Protein AF-A0A7C7REQ4-F1 (afdb_monomer_lite)

Radius of gyration: 24.12 Å; chains: 1; bounding box: 50×48×56 Å

Foldseek 3Di:
DDCDPVNVVVVLVPDDPVVNVVVVVVCCVVVVDDVPDDDPPPDDDDDDDDDDDDPDPPDDFDFDAACPPVLVVQLVVQCVVPVDDSVVSSVQRVPPRDTD

Sequence (100 aa):
MSITKEDVIQFIENMSVLELSELVSELEEKFGVSAAAPMAVAAMPAAGDAAGAAAEQTEFDVVLTSFGEKKIQVIKAVREITGLGLKEAKAAVEAAPNAI

Structure (mmCIF, N/CA/C/O backbone):
data_AF-A0A7C7REQ4-F1
#
_entry.id   AF-A0A7C7REQ4-F1
#
loop_
_atom_site.group_PDB
_atom_site.id
_atom_site.type_symbol
_atom_site.label_atom_id
_atom_site.label_alt_id
_atom_site.label_comp_id
_atom_site.label_asym_id
_atom_site.label_entity_id
_atom_site.label_seq_id
_atom_site.pdbx_PDB_ins_code
_atom_site.Cartn_x
_atom_site.Cartn_y
_atom_site.Cartn_z
_atom_site.occupancy
_atom_site.B_iso_or_equiv
_atom_site.auth_seq_id
_atom_site.auth_comp_id
_atom_site.auth_asym_id
_atom_site.auth_atom_id
_atom_site.pdbx_PDB_model_num
ATOM 1 N N . MET A 1 1 ? -33.562 -14.704 31.458 1.00 48.19 1 MET A N 1
ATOM 2 C CA . MET A 1 1 ? -33.059 -13.376 31.058 1.00 48.19 1 MET A CA 1
ATOM 3 C C . MET A 1 1 ? -32.337 -13.569 29.746 1.00 48.19 1 MET A C 1
ATOM 5 O O . MET A 1 1 ? -31.293 -14.206 29.737 1.00 48.19 1 MET A O 1
ATOM 9 N N . SER A 1 2 ? -32.960 -13.164 28.646 1.00 64.62 2 SER A N 1
ATOM 10 C CA . SER A 1 2 ? -32.345 -13.247 27.324 1.00 64.62 2 SER A CA 1
ATOM 11 C C . SER A 1 2 ? -31.375 -12.081 27.214 1.00 64.62 2 SER A C 1
ATOM 13 O O . SER A 1 2 ? -31.825 -10.943 27.266 1.00 64.62 2 SER A O 1
ATOM 15 N N . ILE A 1 3 ? -30.076 -12.357 27.130 1.00 74.56 3 ILE A N 1
ATOM 16 C CA . ILE A 1 3 ? -29.083 -11.327 26.812 1.00 74.56 3 ILE A CA 1
ATOM 17 C C . ILE A 1 3 ? -29.433 -10.819 25.413 1.00 74.56 3 ILE A C 1
ATOM 19 O O . ILE A 1 3 ? -29.447 -11.601 24.455 1.00 74.56 3 ILE A O 1
ATOM 23 N N . THR A 1 4 ? -29.816 -9.550 25.315 1.00 81.69 4 THR A N 1
ATOM 24 C CA . THR A 1 4 ? -30.148 -8.920 24.036 1.00 81.69 4 THR A CA 1
ATOM 25 C C . THR A 1 4 ? -28.881 -8.371 23.387 1.00 81.69 4 THR A C 1
ATOM 27 O O . THR A 1 4 ? -27.844 -8.233 24.035 1.00 81.69 4 THR A O 1
ATOM 30 N N . LYS A 1 5 ? -28.927 -8.095 22.079 1.00 74.88 5 LYS A N 1
ATOM 31 C CA . LYS A 1 5 ? -27.758 -7.552 21.367 1.00 74.88 5 LYS A CA 1
ATOM 32 C C . LYS A 1 5 ? -27.352 -6.196 21.941 1.00 74.88 5 LYS A C 1
ATOM 34 O O . LYS A 1 5 ? -26.164 -5.932 22.078 1.00 74.88 5 LYS A O 1
ATOM 39 N N . GLU A 1 6 ? -28.330 -5.387 22.329 1.00 78.88 6 GLU A N 1
ATOM 40 C CA . GLU A 1 6 ? -28.132 -4.104 22.996 1.00 78.88 6 GLU A CA 1
ATOM 41 C C . GLU A 1 6 ? -27.357 -4.234 24.316 1.00 78.88 6 GLU A C 1
ATOM 43 O O . GLU A 1 6 ? -26.472 -3.421 24.571 1.00 78.88 6 GLU A O 1
ATOM 48 N N . ASP A 1 7 ? -27.604 -5.278 25.113 1.00 79.25 7 ASP A N 1
ATOM 49 C CA . ASP A 1 7 ? -26.874 -5.501 26.373 1.00 79.25 7 ASP A CA 1
ATOM 50 C C . ASP A 1 7 ? -25.389 -5.823 26.124 1.00 79.25 7 ASP A C 1
ATOM 52 O O . ASP A 1 7 ? -24.510 -5.390 26.870 1.00 79.25 7 ASP A O 1
ATOM 56 N N . VAL A 1 8 ? -25.094 -6.559 25.044 1.00 78.69 8 VAL A N 1
ATOM 57 C CA . VAL A 1 8 ? -23.716 -6.880 24.633 1.00 78.69 8 VAL A CA 1
ATOM 58 C C . VAL A 1 8 ? -22.997 -5.631 24.126 1.00 78.69 8 VAL A C 1
ATOM 60 O O . VAL A 1 8 ? -21.831 -5.422 24.446 1.00 78.69 8 VAL A O 1
ATOM 63 N N . ILE A 1 9 ? -23.693 -4.778 23.372 1.00 78.81 9 ILE A N 1
ATOM 64 C CA . ILE A 1 9 ? -23.128 -3.523 22.862 1.00 78.81 9 ILE A CA 1
ATOM 65 C C . ILE A 1 9 ? -22.807 -2.572 24.018 1.00 78.81 9 ILE A C 1
ATOM 67 O O . ILE A 1 9 ? -21.702 -2.042 24.067 1.00 78.81 9 ILE A O 1
ATOM 71 N N . GLN A 1 10 ? -23.703 -2.423 24.998 1.00 80.94 10 GLN A N 1
ATOM 72 C CA . GLN A 1 10 ? -23.430 -1.598 26.181 1.00 80.94 10 GLN A CA 1
ATOM 73 C C . GLN A 1 10 ? -22.251 -2.124 27.007 1.00 80.94 10 GLN A C 1
ATOM 75 O O . GLN A 1 10 ? -21.487 -1.339 27.567 1.00 80.94 10 GLN A O 1
ATOM 80 N N . PHE A 1 11 ? -22.080 -3.444 27.096 1.00 78.75 11 PHE A N 1
ATOM 81 C CA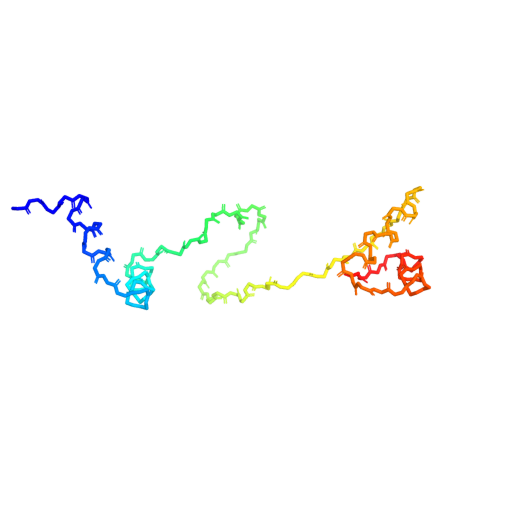 . PHE A 1 11 ? -20.928 -4.036 27.775 1.00 78.75 11 PHE A CA 1
ATOM 82 C C . PHE A 1 11 ? -19.607 -3.695 27.062 1.00 78.75 11 PHE A C 1
ATOM 84 O O . PHE A 1 11 ? -18.647 -3.289 27.710 1.00 78.75 11 PHE A O 1
ATOM 91 N N . ILE A 1 12 ? -19.600 -3.777 25.730 1.00 78.31 12 ILE A N 1
ATOM 92 C CA . ILE A 1 12 ? -18.466 -3.425 24.862 1.00 78.31 12 ILE A CA 1
ATOM 93 C C . ILE A 1 12 ? -18.150 -1.920 24.937 1.00 78.31 12 ILE A C 1
ATOM 95 O O . ILE A 1 12 ? -16.985 -1.544 25.013 1.00 78.31 12 ILE A O 1
ATOM 99 N N . GLU A 1 13 ? -19.159 -1.046 24.967 1.00 77.31 13 GLU A N 1
ATOM 100 C CA . GLU A 1 13 ? -18.971 0.415 25.037 1.00 77.31 13 GLU A CA 1
ATOM 101 C C . GLU A 1 13 ? -18.325 0.896 26.344 1.00 77.31 13 GLU A C 1
ATOM 103 O O . GLU A 1 13 ? -17.656 1.928 26.356 1.00 77.31 13 GLU A O 1
ATOM 108 N N . ASN A 1 14 ? -18.521 0.166 27.445 1.00 79.44 14 ASN A N 1
ATOM 109 C CA . ASN A 1 14 ? -17.949 0.516 28.747 1.00 79.44 14 ASN A CA 1
ATOM 110 C C . ASN A 1 14 ? -16.522 -0.027 28.958 1.00 79.44 14 ASN A C 1
ATOM 112 O O . ASN A 1 14 ? -15.903 0.293 29.974 1.00 79.44 14 ASN A O 1
ATOM 116 N N . MET A 1 15 ? -15.999 -0.836 28.032 1.00 76.69 15 MET A N 1
ATOM 117 C CA . MET A 1 15 ? -14.632 -1.359 28.081 1.00 76.69 15 MET A CA 1
ATOM 118 C C . MET A 1 15 ? -13.627 -0.389 27.452 1.00 76.69 15 MET A C 1
ATOM 120 O O . MET A 1 15 ? -13.949 0.398 26.559 1.00 76.69 15 MET A O 1
ATOM 124 N N . SER A 1 16 ? -12.370 -0.462 27.890 1.00 81.06 16 SER A N 1
ATOM 125 C CA . SER A 1 16 ? -11.287 0.255 27.220 1.00 81.06 16 SER A CA 1
ATOM 126 C C . SER A 1 16 ? -10.958 -0.380 25.863 1.00 81.06 16 SER A C 1
ATOM 128 O O . SER A 1 16 ? -11.152 -1.572 25.636 1.00 81.06 16 SER A O 1
ATOM 130 N N . VAL A 1 17 ? -10.399 0.419 24.949 1.00 74.00 17 VAL A N 1
ATOM 131 C CA . VAL A 1 17 ? -9.986 -0.040 23.606 1.00 74.00 17 VAL A CA 1
ATOM 132 C C . VAL A 1 17 ? -9.006 -1.221 23.674 1.00 74.00 17 VAL A C 1
ATOM 134 O O . VAL A 1 17 ? -8.999 -2.071 22.788 1.00 74.00 17 VAL A O 1
ATOM 137 N N . LEU A 1 18 ? -8.204 -1.294 24.739 1.00 75.12 18 LEU A N 1
ATOM 138 C CA . LEU A 1 18 ? -7.240 -2.369 24.957 1.00 75.12 18 LEU A CA 1
ATOM 139 C C . LEU A 1 18 ? -7.944 -3.678 25.354 1.00 75.12 18 LEU A C 1
ATOM 141 O O . LEU A 1 18 ? -7.705 -4.705 24.729 1.00 75.12 18 LEU A O 1
ATOM 145 N N . GLU A 1 19 ? -8.894 -3.620 26.288 1.00 73.75 19 GLU A N 1
ATOM 146 C CA . GLU A 1 19 ? -9.697 -4.783 26.703 1.00 73.75 19 GLU A CA 1
ATOM 147 C C . GLU A 1 19 ? -10.615 -5.280 25.575 1.00 73.75 19 GLU A C 1
ATOM 149 O O . GLU A 1 19 ? -10.882 -6.473 25.456 1.00 73.75 19 GLU A O 1
ATOM 154 N N . LEU A 1 20 ? -11.078 -4.378 24.702 1.00 78.12 20 LEU A N 1
ATOM 155 C CA . LEU A 1 20 ? -11.819 -4.744 23.493 1.00 78.12 20 LEU A CA 1
ATOM 156 C C . LEU A 1 20 ? -10.955 -5.530 22.505 1.00 78.12 20 LEU A C 1
ATOM 158 O O . LEU A 1 20 ? -11.427 -6.509 21.936 1.00 78.12 20 LEU A O 1
ATOM 162 N N . SER A 1 21 ? -9.695 -5.131 22.321 1.00 73.50 21 SER A N 1
ATOM 163 C CA . SER A 1 21 ? -8.748 -5.847 21.458 1.00 73.50 21 SER A CA 1
ATOM 164 C C . SER A 1 21 ? -8.422 -7.241 21.999 1.00 73.50 21 SER A C 1
ATOM 166 O O . SER A 1 21 ? -8.308 -8.193 21.225 1.00 73.50 21 SER A O 1
ATOM 168 N N . GLU A 1 22 ? -8.291 -7.373 23.319 1.00 81.31 22 GLU A N 1
ATOM 169 C CA . GLU A 1 22 ? -8.081 -8.662 23.988 1.00 81.31 22 GLU A CA 1
ATOM 170 C C . GLU A 1 22 ? -9.321 -9.557 23.859 1.00 81.31 22 GLU A C 1
ATOM 172 O O . GLU A 1 22 ? -9.200 -10.711 23.455 1.00 81.31 22 GLU A O 1
ATOM 177 N N . LEU A 1 23 ? -10.524 -9.012 24.079 1.00 80.44 23 LEU A N 1
ATOM 178 C CA . LEU A 1 23 ? -11.780 -9.746 23.907 1.00 80.44 23 LEU A CA 1
ATOM 179 C C . LEU A 1 23 ? -11.980 -10.214 22.458 1.00 80.44 23 LEU A C 1
ATOM 181 O O . LEU A 1 23 ? -12.425 -11.337 22.238 1.00 80.44 23 LEU A O 1
ATOM 185 N N . VAL A 1 24 ? -11.644 -9.383 21.467 1.00 77.75 24 VAL A N 1
ATOM 186 C CA . VAL A 1 24 ? -11.677 -9.776 20.049 1.00 77.75 24 VAL A CA 1
ATOM 187 C C . VAL A 1 24 ? -10.709 -10.931 19.795 1.00 77.75 24 VAL A C 1
ATOM 189 O O . VAL A 1 24 ? -11.125 -11.932 19.224 1.00 77.75 24 VAL A O 1
ATOM 192 N N . SER A 1 25 ? -9.478 -10.852 20.305 1.00 76.75 25 SER A N 1
ATOM 193 C CA . SER A 1 25 ? -8.471 -11.912 20.141 1.00 76.75 25 SER A CA 1
ATOM 194 C C . SER A 1 25 ? -8.922 -13.233 20.780 1.00 76.75 25 SER A C 1
ATOM 196 O O . SER A 1 25 ? -8.855 -14.293 20.160 1.00 76.75 25 SER A O 1
ATOM 198 N N . GLU A 1 26 ? -9.477 -13.180 21.993 1.00 79.56 26 GLU A N 1
ATOM 199 C CA . GLU A 1 26 ? -10.025 -14.364 22.661 1.00 79.56 26 GLU A CA 1
ATOM 200 C C . GLU A 1 26 ? -11.240 -14.954 21.929 1.00 79.56 26 GLU A C 1
ATOM 202 O O . GLU A 1 26 ? -11.439 -16.173 21.937 1.00 79.56 26 GLU A O 1
ATOM 207 N N . LEU A 1 27 ? -12.080 -14.115 21.313 1.00 76.62 27 LEU A N 1
ATOM 208 C CA . LEU A 1 27 ? -13.219 -14.568 20.513 1.00 76.62 27 LEU A CA 1
ATOM 209 C C . LEU A 1 27 ? -12.759 -15.202 19.192 1.00 76.62 27 LEU A C 1
ATOM 211 O O . LEU A 1 27 ? -13.324 -16.221 18.791 1.00 76.62 27 LEU A O 1
ATOM 215 N N . GLU A 1 28 ? -11.722 -14.664 18.554 1.00 71.62 28 GLU A N 1
ATOM 216 C CA . GLU A 1 28 ? -11.101 -15.247 17.359 1.00 71.62 28 GLU A CA 1
ATOM 217 C C . GLU A 1 28 ? -10.495 -16.628 17.662 1.00 71.62 28 GLU A C 1
ATOM 219 O O . GLU A 1 28 ? -10.732 -17.579 16.910 1.00 71.62 28 GLU A O 1
ATOM 224 N N . GLU A 1 29 ? -9.814 -16.785 18.803 1.00 72.50 29 GLU A N 1
ATOM 225 C CA . GLU A 1 29 ? -9.257 -18.069 19.254 1.00 72.50 29 GLU A CA 1
ATOM 226 C C . GLU A 1 29 ? -10.339 -19.082 19.655 1.00 72.50 29 GLU A C 1
ATOM 228 O O . GLU A 1 29 ? -10.297 -20.243 19.237 1.00 72.50 29 GLU A O 1
ATOM 233 N N . LYS A 1 30 ? -11.336 -18.670 20.453 1.00 71.19 30 LYS A N 1
ATOM 234 C CA . LYS A 1 30 ? -12.379 -19.584 20.958 1.00 71.19 30 LYS A CA 1
ATOM 235 C C . LYS A 1 30 ? -13.353 -20.040 19.885 1.00 71.19 30 LYS A C 1
ATOM 237 O O . LYS A 1 30 ? -13.842 -21.168 19.959 1.00 71.19 30 LYS A O 1
ATOM 242 N N . PHE A 1 31 ? -13.672 -19.174 18.929 1.00 67.56 31 PHE A N 1
ATOM 243 C CA . PHE A 1 31 ? -14.618 -19.497 17.863 1.00 67.56 31 PHE A CA 1
ATOM 244 C C . PHE A 1 31 ? -13.929 -19.889 16.555 1.00 67.56 31 PHE A C 1
ATOM 246 O O . PHE A 1 31 ? -14.616 -20.276 15.611 1.00 67.56 31 PHE A O 1
ATOM 253 N N . GLY A 1 32 ? -12.592 -19.849 16.502 1.00 58.78 32 GLY A N 1
ATOM 254 C CA . GLY A 1 32 ? -11.818 -20.217 15.316 1.00 58.78 32 GLY A CA 1
ATOM 255 C C . GLY A 1 32 ? -12.148 -19.349 14.100 1.00 58.78 32 GLY A C 1
ATOM 256 O O . GLY A 1 32 ? -11.996 -19.795 12.963 1.00 58.78 32 GLY A O 1
ATOM 257 N N . VAL A 1 33 ? -12.651 -18.133 14.330 1.00 53.97 33 VAL A N 1
ATOM 258 C CA . VAL A 1 33 ? -13.039 -17.184 13.285 1.00 53.97 33 VAL A CA 1
ATOM 259 C C . VAL A 1 33 ? -11.897 -16.198 13.122 1.00 53.97 33 VAL A C 1
ATOM 261 O O . VAL A 1 33 ? -11.877 -15.148 13.745 1.00 53.97 33 VAL A O 1
ATOM 264 N N . SER A 1 34 ? -10.935 -16.543 12.273 1.00 54.81 34 SER A N 1
ATOM 265 C CA . SER A 1 34 ? -10.038 -15.549 11.690 1.00 54.81 34 SER A CA 1
ATOM 266 C C . SER A 1 34 ? -10.800 -14.803 10.593 1.00 54.81 34 SER A C 1
ATOM 268 O O . SER A 1 34 ? -11.495 -15.424 9.786 1.00 54.81 34 SER A O 1
ATOM 270 N N . ALA A 1 35 ? -10.647 -13.480 10.516 1.00 50.53 35 ALA A N 1
ATOM 271 C CA . ALA A 1 35 ? -11.192 -12.643 9.442 1.00 50.53 35 ALA A CA 1
ATOM 272 C C . ALA A 1 35 ? -10.588 -12.930 8.040 1.00 50.53 35 ALA A C 1
ATOM 274 O O . ALA A 1 35 ? -10.818 -12.173 7.095 1.00 50.53 35 ALA A O 1
ATOM 275 N N . ALA A 1 36 ? -9.841 -14.026 7.876 1.00 43.41 36 ALA A N 1
ATOM 276 C CA . ALA A 1 36 ? -9.348 -14.538 6.604 1.00 43.41 36 ALA A CA 1
ATOM 277 C C . ALA A 1 36 ? -10.475 -15.241 5.822 1.00 43.41 36 ALA A C 1
ATOM 279 O O . ALA A 1 36 ? -10.615 -16.465 5.798 1.00 43.41 36 ALA A O 1
ATOM 280 N N . ALA A 1 37 ? -11.328 -14.436 5.191 1.00 40.25 37 ALA A N 1
ATOM 281 C CA . ALA A 1 37 ? -12.339 -14.903 4.252 1.00 40.25 37 ALA A CA 1
ATOM 282 C C . ALA A 1 37 ? -11.704 -15.487 2.958 1.00 40.25 37 ALA A C 1
ATOM 284 O O . ALA A 1 37 ? -10.595 -15.120 2.569 1.00 40.25 37 ALA A O 1
ATOM 285 N N . PRO A 1 38 ? -12.410 -16.400 2.269 1.00 41.81 38 PRO A N 1
ATOM 286 C CA . PRO A 1 38 ? -11.842 -17.542 1.557 1.00 41.81 38 PRO A CA 1
ATOM 287 C C . PRO A 1 38 ? -11.610 -17.256 0.073 1.00 41.81 38 PRO A C 1
ATOM 289 O O . PRO A 1 38 ? -12.560 -17.284 -0.698 1.00 41.81 38 PRO A O 1
ATOM 292 N N . MET A 1 39 ? -10.373 -17.045 -0.376 1.00 38.06 39 MET A N 1
ATOM 293 C CA . MET A 1 39 ? -10.097 -16.912 -1.818 1.00 38.06 39 MET A CA 1
ATOM 294 C C . MET A 1 39 ? -8.786 -17.584 -2.239 1.00 38.06 39 MET A C 1
ATOM 296 O O . MET A 1 39 ? -7.968 -16.973 -2.913 1.00 38.06 39 MET A O 1
ATOM 300 N N . ALA A 1 40 ? -8.579 -18.854 -1.880 1.00 41.56 40 ALA A N 1
ATOM 301 C CA . ALA A 1 40 ? -7.503 -19.652 -2.481 1.00 41.56 40 ALA A CA 1
ATOM 302 C C . ALA A 1 40 ? -7.730 -21.173 -2.365 1.00 41.56 40 ALA A C 1
ATOM 304 O O . ALA A 1 40 ? -6.866 -21.906 -1.901 1.00 41.56 40 ALA A O 1
ATOM 305 N N . VAL A 1 41 ? -8.886 -21.683 -2.805 1.00 43.12 41 VAL A N 1
ATOM 306 C CA . VAL A 1 41 ? -9.061 -23.131 -3.054 1.00 43.12 41 VAL A CA 1
ATOM 307 C C . VAL A 1 41 ? -9.464 -23.343 -4.510 1.00 43.12 41 VAL A C 1
ATOM 309 O O . VAL A 1 41 ? -10.573 -23.765 -4.815 1.00 43.12 41 VAL A O 1
ATOM 312 N N . ALA A 1 42 ? -8.579 -22.982 -5.441 1.00 43.41 42 ALA A N 1
ATOM 313 C CA . ALA A 1 42 ? -8.780 -23.276 -6.859 1.00 43.41 42 ALA A CA 1
ATOM 314 C C . ALA A 1 42 ? -7.457 -23.367 -7.638 1.00 43.41 42 ALA A C 1
ATOM 316 O O . ALA A 1 42 ? -7.265 -22.623 -8.591 1.00 43.41 42 ALA A O 1
ATOM 317 N N . ALA A 1 43 ? -6.550 -24.276 -7.256 1.00 38.50 43 ALA A N 1
ATOM 318 C CA . ALA A 1 43 ? -5.523 -24.795 -8.174 1.00 38.50 43 ALA A CA 1
ATOM 319 C C . ALA A 1 43 ? -4.845 -26.094 -7.675 1.00 38.50 43 ALA A C 1
ATOM 321 O O . ALA A 1 43 ? -3.646 -26.111 -7.442 1.00 38.50 43 ALA A O 1
ATOM 322 N N . MET A 1 44 ? -5.618 -27.190 -7.619 1.00 33.25 44 MET A N 1
ATOM 323 C CA . MET A 1 44 ? -5.175 -28.578 -7.897 1.00 33.25 44 MET A CA 1
ATOM 324 C C . MET A 1 44 ? -4.043 -29.194 -7.007 1.00 33.25 44 MET A C 1
ATOM 326 O O . MET A 1 44 ? -3.584 -28.564 -6.065 1.00 33.25 44 MET A O 1
ATOM 330 N N . PRO A 1 45 ? -3.713 -30.501 -7.124 1.00 52.84 45 PRO A N 1
ATOM 331 C CA . PRO A 1 45 ? -3.928 -31.447 -6.037 1.00 52.84 45 PRO A CA 1
ATOM 332 C C . PRO A 1 45 ? -2.610 -32.016 -5.490 1.00 52.84 45 PRO A C 1
ATOM 334 O O . PRO A 1 45 ? -1.793 -32.558 -6.233 1.00 52.84 45 PRO A O 1
ATOM 337 N N . ALA A 1 46 ? -2.441 -32.022 -4.175 1.00 36.16 46 ALA A N 1
ATOM 338 C CA . ALA A 1 46 ? -1.484 -32.918 -3.545 1.00 36.16 46 ALA A CA 1
ATOM 339 C C . ALA A 1 46 ? -2.074 -33.425 -2.234 1.00 36.16 46 ALA A C 1
ATOM 341 O O . ALA A 1 46 ? -2.598 -32.670 -1.421 1.00 36.16 46 ALA A O 1
ATOM 342 N N . ALA A 1 47 ? -2.075 -34.745 -2.130 1.00 39.50 47 ALA A N 1
ATOM 343 C CA . ALA A 1 47 ? -2.667 -35.527 -1.072 1.00 39.50 47 ALA A CA 1
ATOM 344 C C . ALA A 1 47 ? -1.993 -35.289 0.286 1.00 39.50 47 ALA A C 1
ATOM 346 O O . ALA A 1 47 ? -0.775 -35.164 0.353 1.00 39.50 47 ALA A O 1
ATOM 347 N N . GLY A 1 48 ? -2.801 -35.399 1.341 1.00 37.81 48 GLY A N 1
ATOM 348 C CA . GLY A 1 48 ? -2.378 -35.973 2.618 1.00 37.81 48 GLY A CA 1
ATOM 349 C C . GLY A 1 48 ? -1.761 -35.017 3.636 1.00 37.81 48 GLY A C 1
ATOM 350 O O . GLY A 1 48 ? -0.582 -34.708 3.564 1.00 37.81 48 GLY A O 1
ATOM 351 N N . ASP A 1 49 ? -2.588 -34.695 4.632 1.00 34.72 49 ASP A N 1
ATOM 352 C CA . ASP A 1 49 ? -2.261 -34.482 6.047 1.00 34.72 49 ASP A CA 1
ATOM 353 C C . ASP A 1 49 ? -1.252 -33.396 6.478 1.00 34.72 49 ASP A C 1
ATOM 355 O O . ASP A 1 49 ? -0.037 -33.548 6.436 1.00 34.72 49 ASP A O 1
ATOM 359 N N . ALA A 1 50 ? -1.846 -32.345 7.056 1.00 50.16 50 ALA A N 1
ATOM 360 C CA . ALA A 1 50 ? -1.481 -31.736 8.336 1.00 50.16 50 ALA A CA 1
ATOM 361 C C . ALA A 1 50 ? -0.006 -31.362 8.579 1.00 50.16 50 ALA A C 1
ATOM 363 O O . ALA A 1 50 ? 0.730 -32.079 9.252 1.00 50.16 50 ALA A O 1
ATOM 364 N N . ALA A 1 51 ? 0.357 -30.131 8.210 1.00 36.09 51 ALA A N 1
ATOM 365 C CA . ALA A 1 51 ? 1.327 -29.335 8.963 1.00 36.09 51 ALA A CA 1
ATOM 366 C C . ALA A 1 51 ? 1.206 -27.844 8.616 1.00 36.09 51 ALA A C 1
ATOM 368 O O . ALA A 1 51 ? 1.403 -27.465 7.469 1.00 36.09 51 ALA A O 1
ATOM 369 N N . GLY A 1 52 ? 0.909 -27.037 9.640 1.00 36.34 52 GLY A N 1
ATOM 370 C CA . GLY A 1 52 ? 1.425 -25.682 9.856 1.00 36.34 52 GLY A CA 1
ATOM 371 C C . GLY A 1 52 ? 1.217 -24.639 8.760 1.00 36.34 52 GLY A C 1
ATOM 372 O O . GLY A 1 52 ? 1.871 -24.683 7.727 1.00 36.34 52 GLY A O 1
ATOM 373 N N . ALA A 1 53 ? 0.384 -23.642 9.080 1.00 47.19 53 ALA A N 1
ATOM 374 C CA . ALA A 1 53 ? 0.341 -22.309 8.484 1.00 47.19 53 ALA A CA 1
ATOM 375 C C . ALA A 1 53 ? 1.675 -21.910 7.826 1.00 47.19 53 ALA A C 1
ATOM 377 O O . ALA A 1 53 ? 2.637 -21.542 8.505 1.00 47.19 53 ALA A O 1
ATOM 378 N N . ALA A 1 54 ? 1.739 -22.017 6.498 1.00 48.47 54 ALA A N 1
ATOM 379 C CA . ALA A 1 54 ? 2.809 -21.403 5.736 1.00 48.47 54 ALA A CA 1
ATOM 380 C C . ALA A 1 54 ? 2.679 -19.894 5.953 1.00 48.47 54 ALA A C 1
ATOM 382 O O . ALA A 1 54 ? 1.609 -19.340 5.713 1.00 48.47 54 ALA A O 1
ATOM 383 N N . ALA A 1 55 ? 3.734 -19.262 6.467 1.00 52.75 55 ALA A N 1
ATOM 384 C CA . ALA A 1 55 ? 3.790 -17.822 6.666 1.00 52.75 55 ALA A CA 1
ATOM 385 C C . ALA A 1 55 ? 3.326 -17.112 5.384 1.00 52.75 55 ALA A C 1
ATOM 387 O O . ALA A 1 55 ? 3.973 -17.228 4.342 1.00 52.75 55 ALA A O 1
ATOM 388 N N . GLU A 1 56 ? 2.176 -16.439 5.449 1.00 56.03 56 GLU A N 1
ATOM 389 C CA . GLU A 1 56 ? 1.634 -15.690 4.321 1.00 56.03 56 GLU A CA 1
ATOM 390 C C . GLU A 1 56 ? 2.571 -14.513 4.055 1.00 56.03 56 GLU A C 1
ATOM 392 O O . GLU A 1 56 ? 2.750 -13.634 4.897 1.00 56.03 56 GLU A O 1
ATOM 397 N N . GLN A 1 57 ? 3.238 -14.531 2.901 1.00 61.56 57 GLN A N 1
ATOM 398 C CA . GLN A 1 57 ? 4.125 -13.455 2.486 1.00 61.56 57 GLN A CA 1
ATOM 399 C C . GLN A 1 57 ? 3.286 -12.186 2.287 1.00 61.56 57 GLN A C 1
ATOM 401 O O . GLN A 1 57 ? 2.535 -12.068 1.323 1.00 61.56 57 GLN A O 1
ATOM 406 N N . THR A 1 58 ? 3.406 -11.236 3.212 1.00 69.31 58 THR A N 1
ATOM 407 C CA . THR A 1 58 ? 2.712 -9.938 3.163 1.00 69.31 58 THR A CA 1
ATOM 408 C C . THR A 1 58 ? 3.440 -8.901 2.303 1.00 69.31 58 THR A C 1
ATOM 410 O O . THR A 1 58 ? 2.990 -7.763 2.194 1.00 69.31 58 THR A O 1
ATOM 413 N N . GLU A 1 59 ? 4.569 -9.278 1.701 1.00 71.12 59 GLU A N 1
ATOM 414 C CA . GLU A 1 59 ? 5.422 -8.414 0.887 1.00 71.12 59 GLU A CA 1
ATOM 415 C C . GLU A 1 59 ? 5.424 -8.896 -0.563 1.00 71.12 59 GLU A C 1
ATOM 417 O O . GLU A 1 59 ? 5.847 -10.014 -0.861 1.00 71.12 59 GLU A O 1
ATOM 422 N N . PHE A 1 60 ? 4.959 -8.040 -1.469 1.00 75.94 60 PHE A N 1
ATOM 423 C CA . PHE A 1 60 ? 4.932 -8.320 -2.898 1.00 75.94 60 PHE A CA 1
ATOM 424 C C . PHE A 1 60 ? 5.796 -7.304 -3.632 1.00 75.94 60 PHE A C 1
ATOM 426 O O . PHE A 1 60 ? 5.586 -6.098 -3.501 1.00 75.94 60 PHE A O 1
ATOM 433 N N . ASP A 1 61 ? 6.717 -7.799 -4.452 1.00 81.12 61 ASP A N 1
ATOM 434 C CA . ASP A 1 61 ? 7.485 -6.956 -5.358 1.00 81.12 61 ASP A CA 1
ATOM 435 C C . ASP A 1 61 ? 6.628 -6.582 -6.572 1.00 81.12 61 ASP A C 1
ATOM 437 O O . ASP A 1 61 ? 6.092 -7.443 -7.283 1.00 81.12 61 ASP A O 1
ATOM 441 N N . VAL A 1 62 ? 6.512 -5.283 -6.848 1.00 84.00 62 VAL A N 1
ATOM 442 C CA . VAL A 1 62 ? 5.812 -4.793 -8.037 1.00 84.00 62 VAL A CA 1
ATOM 443 C C . VAL A 1 62 ? 6.780 -4.819 -9.216 1.00 84.00 62 VAL A C 1
ATOM 445 O O . VAL A 1 62 ? 7.628 -3.948 -9.372 1.00 84.00 62 VAL A O 1
ATOM 448 N N . VAL A 1 63 ? 6.655 -5.820 -10.087 1.00 87.62 63 VAL A N 1
ATOM 449 C CA . VAL A 1 63 ? 7.486 -5.915 -11.297 1.00 87.62 63 VAL A CA 1
ATOM 450 C C . VAL A 1 63 ? 6.842 -5.144 -12.447 1.00 87.62 63 VAL A C 1
ATOM 452 O O . VAL A 1 63 ? 5.802 -5.535 -12.986 1.00 87.62 63 VAL A O 1
ATOM 455 N N . LEU A 1 64 ? 7.495 -4.069 -12.886 1.00 88.06 64 LEU A N 1
ATOM 456 C CA . LEU A 1 64 ? 7.136 -3.374 -14.115 1.00 88.06 64 LEU A CA 1
ATOM 457 C C . LEU A 1 64 ? 7.638 -4.176 -15.310 1.00 88.06 64 LEU A C 1
ATOM 459 O O . LEU A 1 64 ? 8.826 -4.174 -15.613 1.00 88.06 64 LEU A O 1
ATOM 463 N N . THR A 1 65 ? 6.722 -4.834 -16.013 1.00 88.19 65 THR A N 1
ATOM 464 C CA . THR A 1 65 ? 7.032 -5.681 -17.174 1.00 88.19 65 THR A CA 1
ATOM 465 C C . THR A 1 65 ? 7.290 -4.883 -18.451 1.00 88.19 65 THR A C 1
ATOM 467 O O . THR A 1 65 ? 8.210 -5.199 -19.200 1.00 88.19 65 THR A O 1
ATOM 470 N N . SER A 1 66 ? 6.497 -3.840 -18.718 1.00 86.56 66 SER A N 1
ATOM 471 C CA . SER A 1 66 ? 6.711 -2.912 -19.835 1.00 86.56 66 SER A CA 1
ATOM 472 C C . SER A 1 66 ? 5.989 -1.582 -19.604 1.00 86.56 66 SER A C 1
ATOM 474 O O . SER A 1 66 ? 5.020 -1.512 -18.850 1.00 86.56 66 SER A O 1
ATOM 476 N N . PHE A 1 67 ? 6.436 -0.522 -20.281 1.00 86.25 67 PHE A N 1
ATOM 477 C CA . PHE A 1 67 ? 5.825 0.814 -20.202 1.00 86.25 67 PHE A CA 1
ATOM 478 C C . PHE A 1 67 ? 4.980 1.197 -21.432 1.00 86.25 67 PHE A C 1
ATOM 4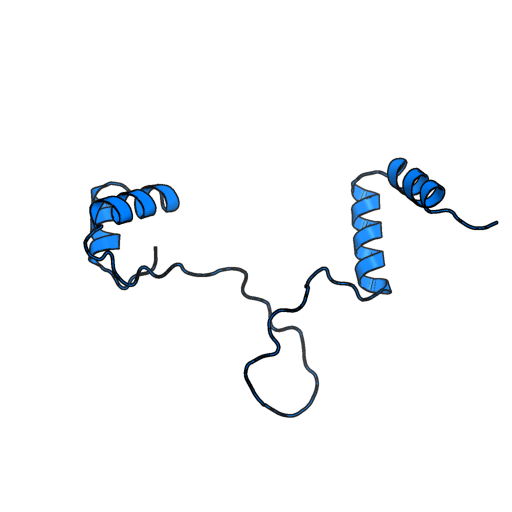80 O O . PHE A 1 67 ? 4.388 2.282 -21.460 1.00 86.25 67 PHE A O 1
ATOM 487 N N . GLY A 1 68 ? 4.914 0.316 -22.440 1.00 87.44 68 GLY A N 1
ATOM 488 C CA . GLY A 1 68 ? 4.180 0.529 -23.691 1.00 87.44 68 GLY A CA 1
ATOM 489 C C . GLY A 1 68 ? 4.468 1.891 -24.338 1.00 87.44 68 GLY A C 1
ATOM 490 O O . GLY A 1 68 ? 5.589 2.394 -24.315 1.00 87.44 68 GLY A O 1
ATOM 491 N N . GLU A 1 69 ? 3.430 2.529 -24.876 1.00 87.31 69 GLU A N 1
ATOM 492 C CA . GLU A 1 69 ? 3.512 3.884 -25.451 1.00 87.31 69 GLU A CA 1
ATOM 493 C C . GLU A 1 69 ? 3.422 4.993 -24.383 1.00 87.31 69 GLU A C 1
ATOM 495 O O . GLU A 1 69 ? 3.737 6.157 -24.630 1.00 87.31 69 GLU A O 1
ATOM 500 N N . LYS A 1 70 ? 3.028 4.642 -23.152 1.00 90.19 70 LYS A N 1
ATOM 501 C CA . LYS A 1 70 ? 2.716 5.576 -22.056 1.00 90.19 70 LYS A CA 1
ATOM 502 C C . LYS A 1 70 ? 3.920 5.867 -21.154 1.00 90.19 70 LYS A C 1
ATOM 504 O O . LYS A 1 70 ? 3.771 6.113 -19.958 1.00 90.19 70 LYS A O 1
ATOM 509 N N . LYS A 1 71 ? 5.121 5.924 -21.732 1.00 86.62 71 LYS A N 1
ATOM 510 C CA . LYS A 1 71 ? 6.401 6.057 -21.011 1.00 86.62 71 LYS A CA 1
ATOM 511 C C . LYS A 1 71 ? 6.426 7.179 -19.964 1.00 86.62 71 LYS A C 1
ATOM 513 O O . LYS A 1 71 ? 6.861 6.964 -18.840 1.00 86.62 71 LYS A O 1
ATOM 518 N N . ILE A 1 72 ? 5.930 8.373 -20.300 1.00 90.06 72 ILE A N 1
ATOM 519 C CA . ILE A 1 72 ? 5.917 9.512 -19.363 1.00 90.06 72 ILE A CA 1
ATOM 520 C C . ILE A 1 72 ? 4.963 9.267 -18.185 1.00 90.06 72 ILE A C 1
ATOM 522 O O . ILE A 1 72 ?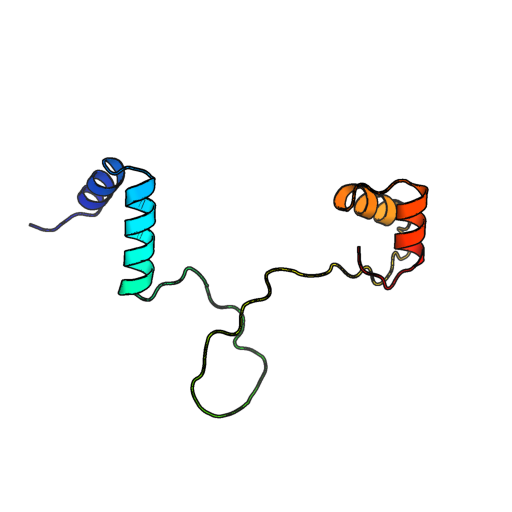 5.265 9.677 -17.068 1.00 90.06 72 ILE A O 1
ATOM 526 N N . GLN A 1 73 ? 3.825 8.609 -18.414 1.00 91.38 73 GLN A N 1
ATOM 527 C CA . GLN A 1 73 ? 2.850 8.312 -17.358 1.00 91.38 73 GLN A CA 1
ATOM 528 C C . GLN A 1 73 ? 3.401 7.260 -16.390 1.00 91.38 73 GLN A C 1
ATOM 530 O O . GLN A 1 73 ? 3.275 7.428 -15.183 1.00 91.38 73 GLN A O 1
ATOM 535 N N . VAL A 1 74 ? 4.099 6.246 -16.908 1.00 90.88 74 VAL A N 1
ATOM 536 C CA . VAL A 1 74 ? 4.762 5.227 -16.081 1.00 90.88 74 VAL A CA 1
ATOM 537 C C . VAL A 1 74 ? 5.886 5.843 -15.248 1.00 90.88 74 VAL A C 1
ATOM 539 O O . VAL A 1 74 ? 5.937 5.614 -14.049 1.00 90.88 74 VAL A O 1
ATOM 542 N N . ILE A 1 75 ? 6.723 6.714 -15.827 1.00 91.00 75 ILE A N 1
ATOM 543 C CA . ILE A 1 75 ? 7.761 7.435 -15.062 1.00 91.00 75 ILE A CA 1
ATOM 544 C C . ILE A 1 75 ? 7.144 8.281 -13.941 1.00 91.00 75 ILE A C 1
ATOM 546 O O . ILE A 1 75 ? 7.728 8.378 -12.868 1.00 91.00 75 ILE A O 1
ATOM 550 N N . LYS A 1 76 ? 5.971 8.889 -14.155 1.00 91.56 76 LYS A N 1
ATOM 551 C CA . LYS A 1 76 ? 5.275 9.633 -13.094 1.00 91.56 76 LYS A CA 1
ATOM 552 C C . LYS A 1 76 ? 4.808 8.709 -11.968 1.00 91.56 76 LYS A C 1
ATOM 554 O O . LYS A 1 76 ? 5.134 8.993 -10.824 1.00 91.56 76 LYS A O 1
ATOM 559 N N . ALA A 1 77 ? 4.159 7.593 -12.297 1.00 90.75 77 ALA A N 1
ATOM 560 C CA . ALA A 1 77 ? 3.725 6.605 -11.309 1.00 90.75 77 ALA A CA 1
ATOM 561 C C . ALA A 1 77 ? 4.905 6.026 -10.508 1.00 90.75 77 ALA A C 1
ATOM 563 O O . ALA A 1 77 ? 4.855 5.996 -9.285 1.00 90.75 77 ALA A O 1
ATOM 564 N N . VAL A 1 78 ? 6.010 5.662 -11.174 1.00 90.25 78 VAL A N 1
ATOM 565 C CA . VAL A 1 78 ? 7.228 5.191 -10.490 1.00 90.25 78 VAL A CA 1
ATOM 566 C C . VAL A 1 78 ? 7.750 6.247 -9.522 1.00 90.25 78 VAL A C 1
ATOM 568 O O . VAL A 1 78 ? 8.071 5.921 -8.387 1.00 90.25 78 VAL A O 1
ATOM 571 N N . ARG A 1 79 ? 7.792 7.524 -9.914 1.00 92.81 79 ARG A N 1
ATOM 572 C CA . ARG A 1 79 ? 8.235 8.606 -9.019 1.00 92.81 79 ARG A CA 1
ATOM 573 C C . ARG A 1 79 ? 7.300 8.833 -7.837 1.00 92.81 79 ARG A C 1
ATOM 575 O O . ARG A 1 79 ? 7.786 9.155 -6.761 1.00 92.81 79 ARG A O 1
ATOM 582 N N . GLU A 1 80 ? 5.994 8.700 -8.036 1.00 90.94 80 GLU A N 1
ATOM 583 C CA . GLU A 1 80 ? 4.999 8.852 -6.970 1.00 90.94 80 GLU A CA 1
ATOM 584 C C . GLU A 1 80 ? 5.097 7.727 -5.936 1.00 90.94 80 GLU A C 1
ATOM 586 O O . GLU A 1 80 ? 4.991 7.998 -4.744 1.00 90.94 80 GLU A O 1
ATOM 591 N N . ILE A 1 81 ? 5.352 6.4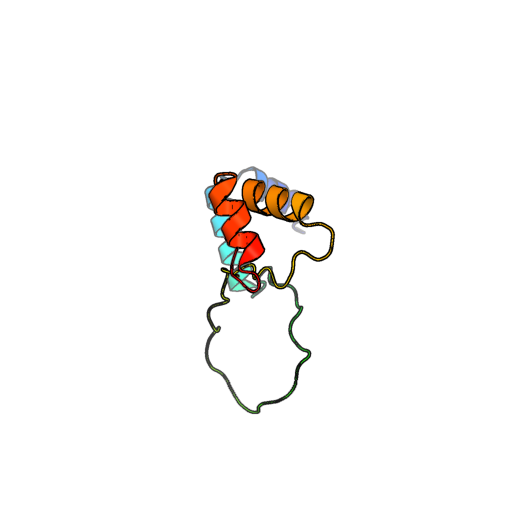92 -6.380 1.00 90.00 81 ILE A N 1
ATOM 592 C CA . ILE A 1 81 ? 5.427 5.315 -5.502 1.00 90.00 81 ILE A CA 1
ATOM 593 C C . ILE A 1 81 ? 6.794 5.218 -4.806 1.00 90.00 81 ILE A C 1
ATOM 595 O O . ILE A 1 81 ? 6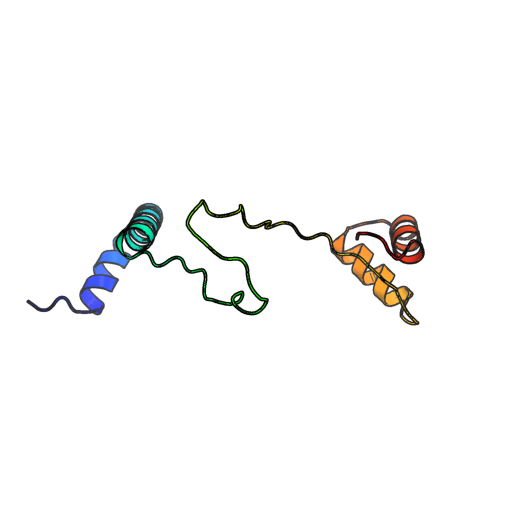.861 4.920 -3.620 1.00 90.00 81 ILE A O 1
ATOM 599 N N . THR A 1 82 ? 7.886 5.497 -5.525 1.00 88.75 82 THR A N 1
ATOM 600 C CA . THR A 1 82 ? 9.262 5.261 -5.035 1.00 88.75 82 THR A CA 1
ATOM 601 C C . THR A 1 82 ? 9.969 6.516 -4.516 1.00 88.75 82 THR A C 1
ATOM 603 O O . THR A 1 82 ? 11.004 6.418 -3.864 1.00 88.75 82 THR A O 1
ATOM 606 N N . GLY A 1 83 ? 9.472 7.716 -4.841 1.00 90.12 83 GLY A N 1
ATOM 607 C CA . GLY A 1 83 ? 10.130 8.985 -4.505 1.00 90.12 83 GLY A CA 1
ATOM 608 C C . GLY A 1 83 ? 11.414 9.284 -5.295 1.00 90.12 83 GLY A C 1
ATOM 609 O O . GLY A 1 83 ? 12.088 10.274 -5.007 1.00 90.12 83 GLY A O 1
ATOM 610 N N . LEU A 1 84 ? 11.762 8.468 -6.296 1.00 89.81 84 LEU A N 1
ATOM 611 C CA . LEU A 1 84 ? 12.990 8.620 -7.083 1.00 89.81 84 LEU A CA 1
ATOM 612 C C . LEU A 1 84 ? 13.044 9.930 -7.898 1.00 89.81 84 LEU A C 1
ATOM 614 O O . LEU A 1 84 ? 12.034 10.484 -8.364 1.00 89.81 84 LEU A O 1
ATOM 618 N N . GLY A 1 85 ? 14.262 10.417 -8.145 1.00 90.56 85 GLY A N 1
ATOM 619 C CA . GLY A 1 85 ? 14.521 11.548 -9.031 1.00 90.56 85 GLY A CA 1
ATOM 620 C C . GLY A 1 85 ? 14.188 11.232 -10.494 1.00 90.56 85 GLY A C 1
ATOM 621 O O . GLY A 1 85 ? 14.114 10.079 -10.913 1.00 90.56 85 GLY A O 1
ATOM 622 N N . LEU A 1 86 ? 14.013 12.264 -11.332 1.00 88.38 86 LEU A N 1
ATOM 623 C CA . LEU A 1 86 ? 13.611 12.083 -12.741 1.00 88.38 86 LEU A CA 1
ATOM 624 C C . LEU A 1 86 ? 14.580 11.188 -13.535 1.00 88.38 86 LEU A C 1
ATOM 626 O O . LEU A 1 86 ? 14.154 10.441 -14.413 1.00 88.38 86 LEU A O 1
ATOM 630 N N . LYS A 1 87 ? 15.880 11.265 -13.231 1.00 89.50 87 LYS A N 1
ATOM 631 C CA . LYS A 1 87 ? 16.916 10.461 -13.887 1.00 89.50 87 LYS A CA 1
ATOM 632 C C . LYS A 1 87 ? 16.853 8.991 -13.459 1.00 89.50 87 LYS A C 1
ATOM 634 O O . LYS A 1 87 ? 16.944 8.118 -14.315 1.00 89.50 87 LYS A O 1
ATOM 639 N N . GLU A 1 88 ? 16.665 8.734 -12.167 1.00 90.19 88 GLU A N 1
ATOM 640 C CA . GLU A 1 88 ? 16.592 7.385 -11.591 1.00 90.19 88 GLU A CA 1
ATOM 641 C C . GLU A 1 88 ? 15.3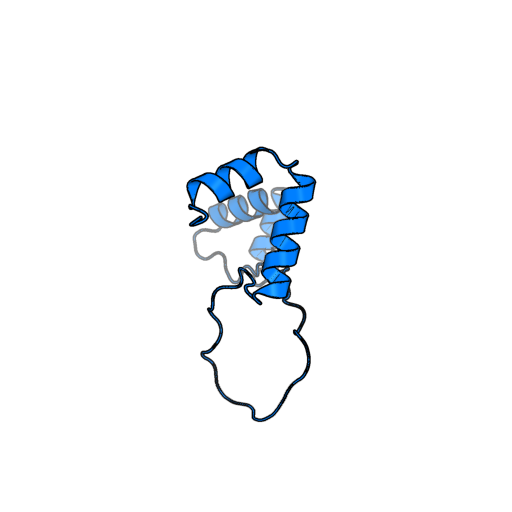04 6.676 -12.004 1.00 90.19 88 GLU A C 1
ATOM 643 O O . GLU A 1 88 ? 15.359 5.558 -12.503 1.00 90.19 88 GLU A O 1
ATOM 648 N N . ALA A 1 89 ? 14.157 7.354 -11.919 1.00 89.81 89 ALA A N 1
ATOM 649 C CA . ALA A 1 89 ? 12.881 6.778 -12.334 1.00 89.81 89 ALA A CA 1
ATOM 650 C C . ALA A 1 89 ? 12.841 6.478 -13.838 1.00 89.81 89 ALA A C 1
ATOM 652 O O . ALA A 1 89 ? 12.273 5.476 -14.265 1.00 89.81 89 ALA A O 1
ATOM 653 N N . LYS A 1 90 ? 13.478 7.321 -14.662 1.00 88.38 90 LYS A N 1
ATOM 654 C CA . LYS A 1 90 ? 13.629 7.041 -16.093 1.00 88.38 90 LYS A CA 1
ATOM 655 C C . LYS A 1 90 ? 14.468 5.784 -16.326 1.00 88.38 90 LYS A C 1
ATOM 657 O O . LYS A 1 90 ? 14.062 4.955 -17.132 1.00 88.38 90 LYS A O 1
ATOM 662 N N . ALA A 1 91 ? 15.591 5.640 -15.623 1.00 91.56 91 ALA A N 1
ATOM 663 C CA . ALA A 1 91 ? 16.438 4.454 -15.727 1.00 91.56 91 ALA A CA 1
ATOM 664 C C . ALA A 1 91 ? 15.710 3.185 -15.249 1.00 91.56 91 ALA A C 1
ATOM 666 O O . ALA A 1 91 ? 15.772 2.168 -15.931 1.00 91.56 91 ALA A O 1
ATOM 667 N N . ALA A 1 92 ? 14.964 3.259 -14.142 1.00 88.62 92 ALA A N 1
ATOM 668 C CA . ALA A 1 92 ? 14.179 2.145 -13.609 1.00 88.62 92 ALA A CA 1
ATOM 669 C C . ALA A 1 92 ? 13.080 1.683 -14.583 1.00 88.62 92 ALA A C 1
ATOM 671 O O . ALA A 1 92 ? 12.936 0.489 -14.832 1.00 88.62 92 ALA A O 1
ATOM 672 N N . VAL A 1 93 ? 12.359 2.625 -15.202 1.00 89.62 93 VAL A N 1
ATOM 673 C CA . VAL A 1 93 ? 11.318 2.318 -16.199 1.00 89.62 93 VAL A CA 1
ATOM 674 C C . VAL A 1 93 ? 11.908 1.793 -17.510 1.00 89.62 93 VAL A C 1
ATOM 676 O O . VAL A 1 93 ? 11.347 0.881 -18.109 1.00 89.62 93 VAL A O 1
ATOM 679 N N . GLU A 1 94 ? 13.032 2.346 -17.976 1.00 90.75 94 GLU A N 1
ATOM 680 C CA . GLU A 1 94 ? 13.716 1.876 -19.194 1.00 90.75 94 GLU A CA 1
ATOM 681 C C . GLU A 1 94 ? 14.363 0.496 -19.022 1.00 90.75 94 GLU A C 1
ATOM 683 O O . GLU A 1 94 ? 14.554 -0.201 -20.015 1.00 90.75 94 GLU A O 1
ATOM 688 N N . ALA A 1 95 ? 14.652 0.095 -17.784 1.00 90.31 95 ALA A N 1
ATOM 689 C CA . ALA A 1 95 ? 15.184 -1.218 -17.441 1.00 90.31 95 ALA A CA 1
ATOM 690 C C . ALA A 1 95 ? 14.106 -2.311 -17.311 1.00 90.31 95 ALA A C 1
ATOM 692 O O . ALA A 1 95 ? 14.439 -3.431 -16.933 1.00 90.31 95 ALA A O 1
ATOM 693 N N . ALA A 1 96 ? 12.835 -2.015 -17.611 1.00 86.88 96 ALA A N 1
ATOM 694 C CA . ALA A 1 96 ? 11.774 -3.019 -17.599 1.00 86.88 96 ALA A CA 1
ATOM 695 C C . ALA A 1 96 ? 12.124 -4.215 -18.522 1.00 86.88 96 ALA A C 1
ATOM 697 O O . ALA A 1 96 ? 12.525 -3.986 -19.669 1.00 86.88 96 ALA A O 1
ATOM 698 N N . PRO A 1 97 ? 11.947 -5.477 -18.078 1.00 89.19 97 PRO A N 1
ATOM 699 C CA . PRO A 1 97 ? 11.284 -5.896 -16.841 1.00 89.19 97 PRO A CA 1
ATOM 700 C C . PRO A 1 97 ? 12.151 -5.750 -15.574 1.00 89.19 97 PRO A C 1
ATOM 702 O O . PRO A 1 97 ? 13.224 -6.339 -15.494 1.00 89.19 97 PRO A O 1
ATOM 705 N N . ASN A 1 98 ? 11.669 -5.001 -14.572 1.00 87.06 98 ASN A N 1
ATOM 706 C CA . ASN A 1 98 ? 12.373 -4.775 -13.299 1.00 87.06 98 ASN A CA 1
ATOM 707 C C . ASN A 1 98 ? 11.389 -4.509 -12.142 1.00 87.06 98 ASN A C 1
ATOM 709 O O . ASN A 1 98 ? 10.263 -4.073 -12.385 1.00 87.06 98 ASN A O 1
ATOM 713 N N . ALA A 1 99 ? 11.812 -4.760 -10.902 1.00 85.88 99 ALA A N 1
ATOM 714 C CA . ALA A 1 99 ? 11.067 -4.397 -9.698 1.00 85.88 99 ALA A CA 1
ATOM 715 C C . ALA A 1 99 ? 11.075 -2.870 -9.490 1.00 85.88 99 ALA A C 1
ATOM 717 O O . ALA A 1 99 ? 12.099 -2.218 -9.726 1.00 85.88 99 ALA A O 1
ATOM 718 N N . ILE A 1 100 ? 9.924 -2.319 -9.097 1.00 83.00 100 ILE A N 1
ATOM 719 C CA . ILE A 1 100 ? 9.665 -0.892 -8.857 1.00 83.00 100 ILE A CA 1
ATOM 720 C C . ILE A 1 100 ? 9.274 -0.674 -7.404 1.00 83.00 100 ILE A C 1
ATOM 722 O O . ILE A 1 100 ? 8.375 -1.400 -6.930 1.00 83.00 100 ILE A O 1
#

Secondary structure (DSSP, 8-state):
----HHHHHHHHHTS-HHHHHHHHHHHHHHHT--S-------S-------------------EE---TT-HHHHHHHHHHHH---HHHHHHHHHT-SEE-

pLDDT: mean 72.81, std 18.35, range [33.25, 92.81]